Protein AF-A0A376PNP4-F1 (afdb_monomer_lite)

Radius of gyration: 12.32 Å; chains: 1; bounding box: 34×13×35 Å

Secondary structure (DSSP, 8-state):
---EEEEEEEEEETTEEEEEEEEEETT--HHHHHHHTT-HHHHHHTS--

Organism: Escherichia coli (NCBI:txid562)

Structure (mmCIF, N/CA/C/O backbone):
data_AF-A0A376PNP4-F1
#
_entry.id   AF-A0A376PNP4-F1
#
loop_
_atom_site.group_PDB
_atom_site.id
_atom_site.type_symbol
_atom_site.label_atom_id
_atom_site.label_alt_id
_atom_site.label_comp_id
_atom_site.label_asym_id
_atom_site.label_entity_id
_atom_site.label_seq_id
_atom_site.pdbx_PDB_ins_code
_atom_site.Cartn_x
_atom_site.Cartn_y
_atom_site.Cartn_z
_atom_site.occupancy
_atom_site.B_iso_or_equiv
_atom_site.auth_seq_id
_atom_site.auth_comp_id
_atom_site.auth_asym_id
_atom_site.auth_atom_id
_atom_site.pdbx_PDB_model_num
ATOM 1 N N . MET A 1 1 ? -14.915 0.042 18.446 1.00 63.53 1 MET A N 1
ATOM 2 C CA . MET A 1 1 ? -14.096 -0.764 17.513 1.00 63.53 1 MET A CA 1
ATOM 3 C C . MET A 1 1 ? -13.479 0.197 16.511 1.00 63.53 1 MET A C 1
ATOM 5 O O . MET A 1 1 ? -14.219 1.081 16.090 1.00 63.53 1 MET A O 1
ATOM 9 N N . PRO A 1 2 ? -12.177 0.094 16.185 1.00 75.06 2 PRO A N 1
ATOM 10 C CA . PRO A 1 2 ? -11.556 0.967 15.188 1.00 75.06 2 PRO A CA 1
ATOM 11 C C . PRO A 1 2 ? -12.244 0.805 13.828 1.00 75.06 2 PRO A C 1
ATOM 13 O O . PRO A 1 2 ? -12.694 -0.295 13.484 1.00 75.06 2 PRO A O 1
ATOM 16 N N . GLY A 1 3 ? -12.369 1.909 13.088 1.00 92.00 3 GLY A N 1
ATOM 17 C CA . GLY A 1 3 ? -12.986 1.914 11.766 1.00 92.00 3 GLY A CA 1
ATOM 18 C C . GLY A 1 3 ? -12.149 1.157 10.735 1.00 92.00 3 GLY A C 1
ATOM 19 O O . GLY A 1 3 ? -11.016 0.749 10.993 1.00 92.00 3 GLY A O 1
ATOM 20 N N . LYS A 1 4 ? -12.706 0.965 9.537 1.00 95.88 4 LYS A N 1
ATOM 21 C CA . LYS A 1 4 ? -11.936 0.525 8.366 1.00 95.88 4 LYS A CA 1
ATOM 22 C C . LYS A 1 4 ? -11.733 1.707 7.429 1.00 95.88 4 LYS A C 1
ATOM 24 O O . LYS A 1 4 ? -12.675 2.458 7.188 1.00 95.88 4 LYS A O 1
ATOM 29 N N . ILE A 1 5 ? -10.537 1.827 6.871 1.00 95.94 5 ILE A N 1
ATOM 30 C CA . ILE A 1 5 ? -10.180 2.846 5.882 1.00 95.94 5 ILE A CA 1
ATOM 31 C C . ILE A 1 5 ? -9.820 2.185 4.553 1.00 95.94 5 ILE A C 1
ATOM 33 O O . ILE A 1 5 ? -9.260 1.088 4.523 1.00 95.94 5 ILE A O 1
ATOM 37 N N . ALA A 1 6 ? -10.148 2.851 3.447 1.00 96.25 6 ALA A N 1
ATOM 38 C CA . ALA A 1 6 ? -9.696 2.456 2.119 1.00 96.25 6 ALA A CA 1
ATOM 39 C C . ALA A 1 6 ? -8.415 3.225 1.781 1.00 96.25 6 ALA A C 1
ATOM 41 O O . ALA A 1 6 ? -8.388 4.450 1.879 1.00 96.25 6 ALA A O 1
ATOM 42 N N . VAL A 1 7 ? -7.368 2.505 1.390 1.00 95.38 7 VAL A N 1
ATOM 43 C CA . VAL A 1 7 ? -6.054 3.060 1.048 1.00 95.38 7 VAL A CA 1
ATOM 44 C C . VAL A 1 7 ? -5.657 2.562 -0.333 1.00 95.38 7 VAL A C 1
ATOM 46 O O . VAL A 1 7 ? -5.925 1.414 -0.691 1.00 95.38 7 VAL A O 1
ATOM 49 N N . GLU A 1 8 ? -5.004 3.417 -1.110 1.00 95.56 8 GLU A N 1
ATOM 50 C CA . GLU A 1 8 ? -4.451 3.063 -2.412 1.00 95.56 8 GLU A CA 1
ATOM 51 C C . GLU A 1 8 ? -2.925 3.045 -2.345 1.00 95.56 8 GLU A C 1
ATOM 53 O O . GLU A 1 8 ? -2.292 3.998 -1.894 1.00 95.56 8 GLU A O 1
ATOM 58 N 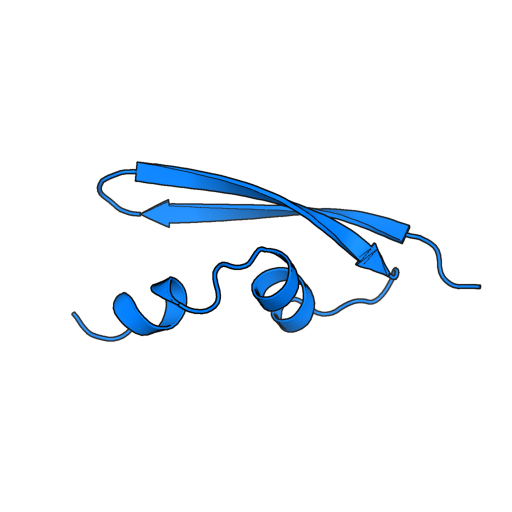N . VAL A 1 9 ? -2.331 1.943 -2.794 1.00 93.56 9 VAL A N 1
ATOM 59 C CA . VAL A 1 9 ? -0.886 1.752 -2.878 1.00 93.56 9 VAL A CA 1
ATOM 60 C C . VAL A 1 9 ? -0.493 1.807 -4.349 1.00 93.56 9 VAL A C 1
ATOM 62 O O . VAL A 1 9 ? -0.822 0.909 -5.129 1.00 93.56 9 VAL A O 1
ATOM 65 N N . ALA A 1 10 ? 0.184 2.887 -4.731 1.00 91.81 10 ALA A N 1
ATOM 66 C CA . ALA A 1 10 ? 0.679 3.093 -6.084 1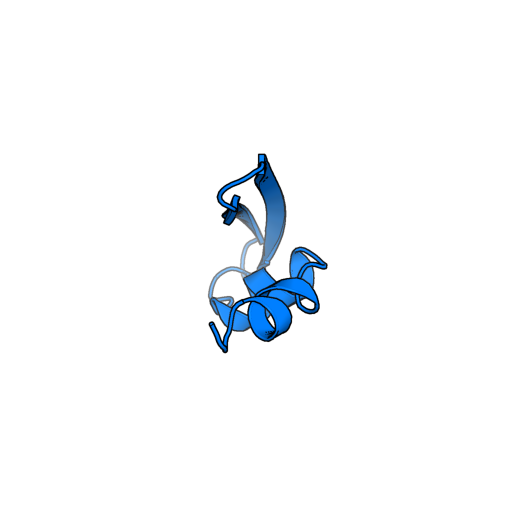.00 91.81 10 ALA A CA 1
ATOM 67 C C . ALA A 1 10 ? 2.142 2.641 -6.201 1.00 91.81 10 ALA A C 1
ATOM 69 O O . ALA A 1 10 ? 3.005 3.104 -5.457 1.00 91.81 10 ALA A O 1
ATOM 70 N N . TYR A 1 11 ? 2.426 1.778 -7.174 1.00 87.81 11 TYR A N 1
ATOM 71 C CA . TYR A 1 11 ? 3.778 1.401 -7.577 1.00 87.81 11 TYR A CA 1
ATOM 72 C C . TYR A 1 11 ? 4.051 1.967 -8.967 1.00 87.81 11 TYR A C 1
ATOM 74 O O . TYR A 1 11 ? 3.488 1.501 -9.958 1.00 87.81 11 TYR A O 1
ATOM 82 N N . ALA A 1 12 ? 4.912 2.978 -9.040 1.00 87.31 12 ALA A N 1
ATOM 83 C CA . ALA A 1 12 ? 5.347 3.583 -10.293 1.00 87.31 12 ALA A CA 1
ATOM 84 C C . ALA A 1 12 ? 6.614 2.876 -10.794 1.00 87.31 12 ALA A C 1
ATOM 86 O O . ALA A 1 12 ? 7.727 3.331 -10.539 1.00 87.31 12 ALA A O 1
ATOM 87 N N . LEU A 1 13 ? 6.458 1.726 -11.457 1.00 85.00 13 LEU A N 1
ATOM 88 C CA . LEU A 1 13 ? 7.593 1.067 -12.106 1.00 85.00 13 LEU A CA 1
ATOM 89 C C . LEU A 1 13 ? 7.852 1.733 -13.466 1.00 85.00 13 LEU A C 1
ATOM 91 O O . LEU A 1 13 ? 6.884 2.127 -14.120 1.00 85.00 13 L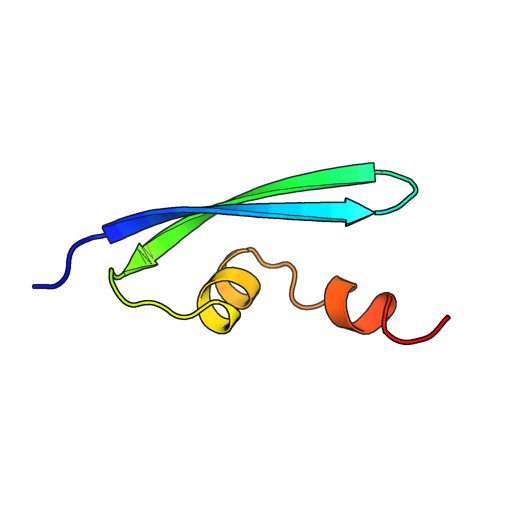EU A O 1
ATOM 95 N N . PRO A 1 14 ? 9.116 1.811 -13.929 1.00 84.25 14 PRO A N 1
ATOM 96 C CA . PRO A 1 14 ? 9.459 2.463 -15.198 1.00 84.25 14 PRO A C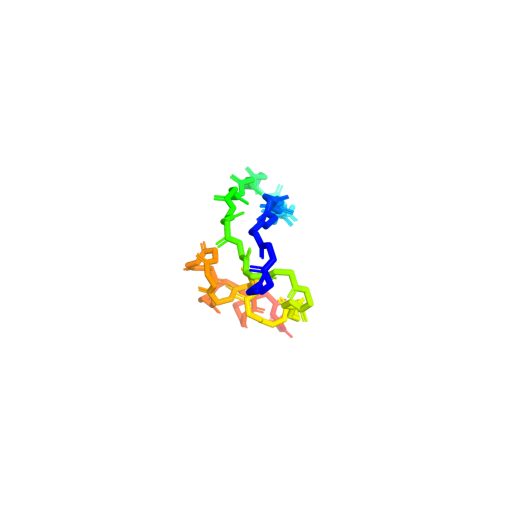A 1
ATOM 97 C C . PRO A 1 14 ? 8.647 1.962 -16.400 1.00 84.25 14 PRO A C 1
ATOM 99 O O . PRO A 1 14 ? 8.276 2.738 -17.271 1.00 84.25 14 PRO A O 1
ATOM 102 N N . GLU A 1 15 ? 8.345 0.663 -16.428 1.00 86.38 15 GLU A N 1
ATOM 103 C CA . GLU A 1 15 ? 7.615 0.015 -17.523 1.00 86.38 15 GLU A CA 1
ATOM 104 C C . GLU A 1 15 ? 6.095 0.033 -17.326 1.00 86.38 15 GLU A C 1
ATOM 106 O O . GLU A 1 15 ? 5.340 -0.078 -18.293 1.00 86.38 15 GLU A O 1
ATOM 111 N N . LYS A 1 16 ? 5.622 0.120 -16.074 1.00 81.38 16 LYS A N 1
ATOM 112 C CA . LYS A 1 16 ? 4.193 0.050 -15.761 1.00 81.38 16 LYS A CA 1
ATOM 113 C C . LYS A 1 16 ? 3.862 0.597 -14.378 1.00 81.38 16 LYS A C 1
ATOM 115 O O . LYS A 1 16 ? 4.475 0.245 -13.375 1.00 81.38 16 LYS A O 1
ATOM 120 N N . GLN A 1 17 ? 2.779 1.359 -14.319 1.00 85.69 17 GLN A N 1
ATOM 121 C CA . GLN A 1 17 ? 2.180 1.790 -13.068 1.00 85.69 17 GLN A CA 1
ATOM 122 C C . GLN A 1 17 ? 1.128 0.784 -12.591 1.00 85.69 17 GLN A C 1
ATOM 124 O O . GLN A 1 17 ? 0.277 0.335 -13.363 1.00 85.69 17 GLN A O 1
ATOM 129 N N . TYR A 1 18 ? 1.177 0.451 -11.305 1.00 88.62 18 TYR A N 1
ATOM 130 C CA . TYR A 1 18 ? 0.189 -0.388 -10.636 1.00 88.62 18 TYR A CA 1
ATOM 131 C C . TYR A 1 18 ? -0.472 0.403 -9.515 1.00 88.62 18 TYR A C 1
ATOM 133 O O . TYR A 1 18 ? 0.211 1.071 -8.745 1.00 88.62 18 TYR A O 1
ATOM 141 N N . LEU A 1 19 ? -1.791 0.292 -9.404 1.00 92.00 19 LEU A N 1
ATOM 142 C CA . LEU A 1 19 ? -2.563 0.856 -8.306 1.00 92.00 19 LEU A CA 1
ATOM 143 C C . LEU A 1 19 ? -3.320 -0.282 -7.630 1.00 92.00 19 LEU A C 1
ATOM 145 O O . LEU A 1 19 ? -4.095 -0.979 -8.285 1.00 92.00 19 LEU A O 1
ATOM 149 N N . GLN A 1 20 ? -3.063 -0.494 -6.343 1.00 91.75 20 GLN A N 1
ATOM 150 C CA . GLN A 1 20 ? -3.749 -1.505 -5.547 1.00 91.75 20 GLN A CA 1
ATOM 151 C C . GLN A 1 20 ? -4.557 -0.846 -4.450 1.00 91.75 20 GLN A C 1
ATOM 153 O O . GLN A 1 20 ? -4.025 -0.087 -3.645 1.00 91.75 20 GLN A O 1
ATOM 158 N N . ARG A 1 21 ? -5.848 -1.160 -4.403 1.00 95.12 21 ARG A N 1
ATOM 159 C CA . ARG A 1 21 ? -6.752 -0.638 -3.387 1.00 95.12 21 ARG A CA 1
ATOM 160 C C . ARG A 1 21 ? -6.941 -1.680 -2.294 1.00 95.12 21 ARG A C 1
ATOM 162 O O . ARG A 1 21 ? -7.408 -2.784 -2.558 1.00 95.12 21 ARG A O 1
ATOM 169 N N . VAL A 1 22 ? -6.599 -1.312 -1.066 1.00 94.69 22 VAL A N 1
ATOM 170 C CA . VAL A 1 22 ? -6.667 -2.174 0.116 1.00 94.69 22 VAL A CA 1
ATOM 171 C C . VAL A 1 22 ? -7.577 -1.555 1.168 1.00 94.69 22 VAL A C 1
ATOM 173 O O . VAL A 1 22 ? -7.732 -0.339 1.249 1.00 94.69 22 VAL A O 1
ATOM 176 N N . THR A 1 23 ? -8.217 -2.399 1.972 1.00 96.62 23 THR A N 1
ATOM 177 C CA . THR A 1 23 ? -8.998 -1.956 3.133 1.00 96.62 23 THR A CA 1
ATOM 178 C C . THR A 1 23 ? -8.257 -2.359 4.394 1.00 96.62 23 THR A C 1
ATOM 180 O O . THR A 1 23 ? -7.969 -3.540 4.580 1.00 96.62 23 THR A O 1
ATOM 183 N N . LEU A 1 24 ? -7.956 -1.389 5.250 1.00 95.56 24 LEU A N 1
ATOM 184 C CA . LEU A 1 24 ? -7.161 -1.576 6.462 1.00 95.56 24 LEU A CA 1
ATOM 185 C C . LEU A 1 24 ? -7.943 -1.123 7.687 1.00 95.56 24 LEU A C 1
ATOM 187 O O . LEU A 1 24 ? -8.944 -0.416 7.571 1.00 95.56 24 LEU A O 1
ATOM 191 N N . GLN A 1 25 ? -7.487 -1.537 8.864 1.00 96.81 25 GLN A N 1
ATOM 192 C CA . GLN A 1 25 ? -7.974 -0.939 10.101 1.00 96.81 25 GLN A CA 1
ATOM 193 C C . GLN A 1 25 ? -7.450 0.493 10.215 1.00 96.81 25 GLN A C 1
ATOM 195 O O . GLN A 1 25 ? -6.346 0.809 9.773 1.00 96.81 25 GLN A O 1
ATOM 200 N N . GLU A 1 26 ? -8.255 1.368 10.795 1.00 94.31 26 GLU A N 1
ATOM 201 C CA . GLU A 1 26 ? -7.822 2.708 11.158 1.00 94.31 26 GLU A CA 1
ATOM 202 C C . GLU A 1 26 ? -6.631 2.633 12.126 1.00 94.31 26 GLU A C 1
ATOM 204 O O . GLU A 1 26 ? -6.623 1.824 13.053 1.00 94.31 26 GLU A O 1
ATOM 209 N N . GLY A 1 27 ? -5.602 3.445 11.874 1.00 94.38 27 GLY A N 1
ATOM 210 C CA . GLY A 1 27 ? -4.328 3.378 12.596 1.00 94.38 27 GLY A CA 1
ATOM 211 C C . GLY A 1 27 ? -3.338 2.333 12.065 1.00 94.38 27 GLY A C 1
ATOM 212 O O . GLY A 1 27 ? -2.241 2.232 12.610 1.00 94.38 27 GLY A O 1
ATOM 213 N N . ALA A 1 28 ? -3.681 1.589 11.005 1.00 94.62 28 ALA A N 1
ATOM 214 C CA . ALA A 1 28 ? -2.742 0.691 10.337 1.00 94.62 28 ALA A CA 1
ATOM 215 C C . ALA A 1 28 ? -1.519 1.439 9.786 1.00 94.62 28 ALA A C 1
ATOM 217 O O . ALA A 1 28 ? -1.584 2.595 9.358 1.00 94.62 28 ALA A O 1
ATOM 218 N N . THR A 1 29 ? -0.394 0.740 9.773 1.00 95.38 29 THR A N 1
ATOM 219 C CA . THR A 1 29 ? 0.902 1.248 9.333 1.00 95.38 29 THR A CA 1
ATOM 220 C C . THR A 1 29 ? 1.090 1.117 7.822 1.00 95.38 29 THR A C 1
ATOM 222 O O . THR A 1 29 ? 0.423 0.344 7.130 1.00 95.38 29 THR A O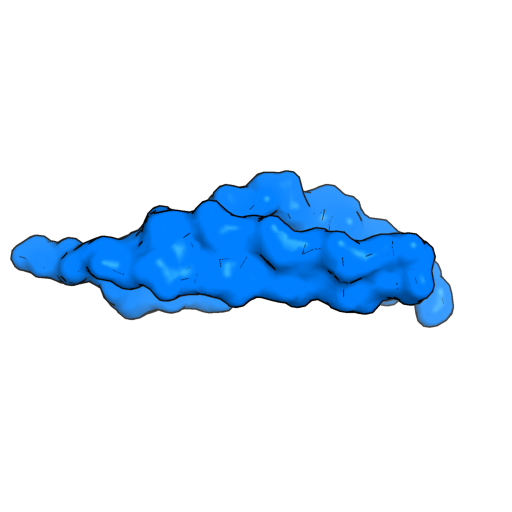 1
ATOM 225 N N . VAL A 1 30 ? 2.082 1.840 7.299 1.00 93.19 30 VAL A N 1
ATOM 226 C CA . VAL A 1 30 ? 2.493 1.735 5.891 1.00 93.19 30 VAL A CA 1
ATOM 227 C C . VAL A 1 30 ? 2.955 0.314 5.542 1.00 93.19 30 VAL A C 1
ATOM 229 O O . VAL A 1 30 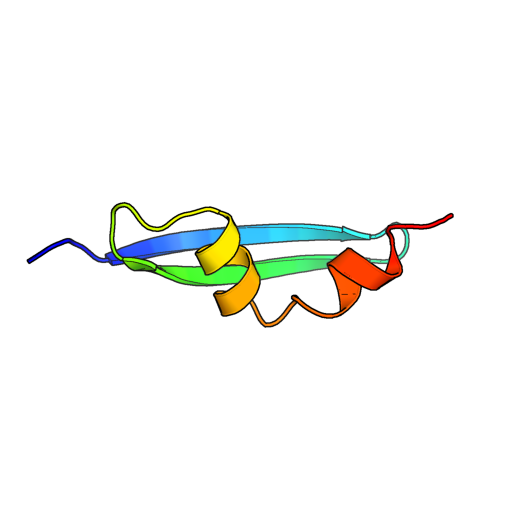? 2.648 -0.183 4.461 1.00 93.19 30 VAL A O 1
ATOM 232 N N . GLU A 1 31 ? 3.660 -0.370 6.447 1.00 92.31 31 GLU A N 1
ATOM 233 C CA . GLU A 1 31 ? 4.129 -1.739 6.205 1.00 92.31 31 GLU A CA 1
ATOM 234 C C . GLU A 1 31 ? 2.960 -2.722 6.048 1.00 92.31 31 GLU A C 1
ATOM 236 O O . GLU A 1 31 ? 2.965 -3.559 5.143 1.00 92.31 31 GLU A O 1
ATOM 241 N N . GLU A 1 32 ? 1.925 -2.594 6.878 1.00 93.94 32 GLU A N 1
ATOM 242 C CA . GLU A 1 32 ? 0.710 -3.406 6.768 1.00 93.94 32 GLU A CA 1
ATOM 243 C C . GLU A 1 32 ? -0.032 -3.140 5.455 1.00 93.94 32 GLU A C 1
ATOM 245 O O . GLU A 1 32 ? -0.507 -4.088 4.828 1.00 93.94 32 GLU A O 1
ATOM 250 N N . ALA A 1 33 ? -0.059 -1.890 4.980 1.00 93.25 33 ALA A N 1
ATOM 251 C CA . ALA A 1 33 ? -0.617 -1.551 3.670 1.00 93.25 33 ALA A CA 1
ATOM 252 C C . ALA A 1 33 ? 0.142 -2.232 2.518 1.00 93.25 33 ALA A C 1
ATOM 254 O O . ALA A 1 33 ? -0.478 -2.788 1.609 1.00 93.25 33 ALA A O 1
ATOM 255 N N . ILE A 1 34 ? 1.478 -2.240 2.573 1.00 91.56 34 ILE A N 1
ATOM 256 C CA . ILE A 1 34 ? 2.335 -2.897 1.571 1.00 91.56 34 ILE A CA 1
ATOM 257 C C . ILE A 1 34 ? 2.172 -4.423 1.611 1.00 91.56 34 ILE A C 1
ATOM 259 O O . ILE A 1 34 ? 2.175 -5.076 0.568 1.00 91.56 34 ILE A O 1
ATOM 263 N N . ARG A 1 35 ? 2.016 -5.022 2.797 1.00 90.75 35 ARG A N 1
ATOM 264 C CA . ARG A 1 35 ? 1.742 -6.464 2.915 1.00 90.75 35 ARG A CA 1
ATOM 265 C C . ARG A 1 35 ? 0.357 -6.807 2.364 1.00 90.75 35 ARG A C 1
ATOM 267 O O . ARG A 1 35 ? 0.225 -7.767 1.608 1.00 90.75 35 ARG A O 1
ATOM 274 N N . ALA A 1 36 ? -0.656 -6.005 2.692 1.00 92.38 36 ALA A N 1
ATOM 275 C CA . ALA A 1 36 ? -2.030 -6.200 2.234 1.00 92.38 36 ALA A CA 1
ATOM 276 C C . ALA A 1 36 ? -2.203 -5.991 0.720 1.00 92.38 36 ALA A C 1
ATOM 278 O O . ALA A 1 36 ? -3.097 -6.591 0.129 1.00 92.38 36 ALA A O 1
ATOM 279 N N . SER A 1 37 ? -1.351 -5.184 0.077 1.00 89.62 37 SER A N 1
ATOM 280 C CA . SER A 1 37 ? -1.388 -4.975 -1.379 1.00 89.62 37 SER A CA 1
ATOM 281 C C . SER A 1 37 ? -0.890 -6.186 -2.182 1.00 89.62 37 SER A C 1
ATOM 283 O O . SER A 1 37 ? -0.940 -6.169 -3.411 1.00 89.62 37 SER A O 1
ATOM 285 N N . GLY A 1 38 ? -0.383 -7.230 -1.510 1.00 83.25 38 GLY A N 1
ATOM 286 C CA . GLY A 1 38 ? 0.166 -8.431 -2.141 1.00 83.25 38 GLY A CA 1
ATOM 287 C C . GLY A 1 38 ? 1.510 -8.205 -2.838 1.00 83.25 38 GLY A C 1
ATOM 288 O O . GLY A 1 38 ? 2.041 -9.127 -3.456 1.00 83.25 38 GLY A O 1
ATOM 289 N N . PHE A 1 39 ? 2.089 -7.001 -2.734 1.00 70.75 39 PHE A N 1
ATOM 290 C CA . PHE A 1 39 ? 3.247 -6.594 -3.531 1.00 70.75 39 PHE A CA 1
ATOM 291 C C . PHE A 1 39 ? 4.583 -6.600 -2.778 1.00 70.75 39 PHE A C 1
ATOM 293 O O . PHE A 1 39 ? 5.553 -5.968 -3.205 1.00 70.75 39 PHE A O 1
ATOM 300 N N . ALA A 1 40 ? 4.679 -7.361 -1.684 1.00 62.47 40 ALA A N 1
ATOM 301 C CA . ALA A 1 40 ? 5.934 -7.532 -0.956 1.00 62.47 40 ALA A CA 1
ATOM 302 C C . ALA A 1 40 ? 7.081 -8.022 -1.868 1.00 62.47 40 ALA A C 1
ATOM 304 O O . ALA A 1 40 ? 8.228 -7.688 -1.617 1.00 62.47 40 ALA A O 1
ATOM 305 N N . GLY A 1 41 ? 6.798 -8.732 -2.971 1.00 56.03 41 GLY A N 1
ATOM 306 C CA . GLY A 1 41 ? 7.821 -9.282 -3.871 1.00 56.03 41 GLY A CA 1
ATOM 307 C C . GLY A 1 41 ? 8.568 -8.285 -4.777 1.00 56.03 41 GLY A C 1
ATOM 308 O O . GLY A 1 41 ? 9.732 -8.535 -5.088 1.00 56.03 41 GLY A O 1
ATOM 309 N N . ILE A 1 42 ? 7.973 -7.159 -5.205 1.00 58.84 42 ILE A N 1
ATOM 310 C CA . ILE A 1 42 ? 8.689 -6.209 -6.098 1.00 58.84 42 ILE A CA 1
ATOM 311 C C . ILE A 1 42 ? 9.512 -5.181 -5.351 1.00 58.84 42 ILE A C 1
ATOM 313 O O . ILE A 1 42 ? 10.532 -4.748 -5.876 1.00 58.84 42 ILE A O 1
ATOM 317 N N . ALA A 1 43 ? 9.101 -4.792 -4.143 1.00 54.97 43 ALA A N 1
ATOM 318 C CA . ALA A 1 43 ? 9.804 -3.759 -3.392 1.00 54.97 43 ALA A CA 1
ATOM 319 C C . ALA A 1 43 ? 11.252 -4.188 -3.094 1.00 54.97 43 ALA A C 1
ATOM 321 O O . ALA A 1 43 ? 12.160 -3.362 -3.122 1.00 54.97 43 ALA A O 1
ATOM 322 N N . TYR A 1 44 ? 11.492 -5.491 -2.904 1.00 52.91 44 TYR A N 1
ATOM 323 C CA . TYR A 1 44 ? 12.845 -6.041 -2.783 1.00 52.91 44 TYR A CA 1
ATOM 324 C C . TYR A 1 44 ? 13.577 -6.174 -4.125 1.00 52.91 44 TYR A C 1
ATOM 326 O O . TYR A 1 44 ? 14.801 -6.083 -4.149 1.00 52.91 44 TYR A O 1
ATOM 334 N N . ARG A 1 45 ? 12.862 -6.353 -5.246 1.00 57.09 45 ARG A N 1
ATOM 335 C CA . ARG A 1 45 ? 13.467 -6.542 -6.578 1.00 57.09 45 ARG A CA 1
ATOM 336 C C . ARG A 1 45 ? 14.031 -5.251 -7.178 1.00 57.09 45 ARG A C 1
ATOM 338 O O . ARG A 1 45 ? 14.943 -5.324 -7.989 1.00 57.09 45 ARG A O 1
ATOM 345 N N . TYR A 1 46 ? 13.542 -4.089 -6.747 1.00 52.50 46 TYR A N 1
ATOM 346 C CA . TYR A 1 46 ? 14.059 -2.777 -7.159 1.00 52.50 46 TYR A CA 1
ATOM 347 C C . TYR A 1 46 ? 15.012 -2.142 -6.131 1.00 52.50 46 TYR A C 1
ATOM 349 O O . TYR A 1 46 ? 15.398 -0.989 -6.294 1.00 52.50 46 TYR A O 1
ATOM 357 N N . ARG A 1 47 ? 15.408 -2.865 -5.068 1.00 57.91 47 ARG A N 1
ATOM 358 C CA . ARG A 1 47 ? 16.294 -2.323 -4.020 1.00 57.91 47 ARG A CA 1
ATOM 359 C C . ARG A 1 47 ? 17.785 -2.313 -4.390 1.00 57.91 47 ARG A C 1
ATOM 361 O O . ARG A 1 47 ? 18.575 -1.765 -3.633 1.00 57.91 47 ARG A O 1
ATOM 368 N N . PHE A 1 48 ? 18.168 -2.863 -5.542 1.00 41.75 48 PHE A N 1
ATOM 369 C CA . PHE A 1 48 ? 19.550 -2.845 -6.023 1.00 41.75 48 PHE A CA 1
ATOM 370 C C . PHE A 1 48 ? 19.589 -2.764 -7.556 1.00 41.75 48 PHE A C 1
ATOM 372 O O . PHE A 1 48 ? 19.647 -3.786 -8.241 1.00 41.75 48 PHE A O 1
ATOM 379 N N . ASN A 1 49 ? 19.543 -1.549 -8.093 1.00 41.78 49 ASN A N 1
ATOM 380 C CA . ASN A 1 49 ? 20.247 -1.204 -9.326 1.00 41.78 49 ASN A CA 1
ATOM 381 C C . ASN A 1 49 ? 20.881 0.170 -9.132 1.00 41.78 49 ASN A C 1
ATOM 383 O O . ASN A 1 49 ? 20.144 1.065 -8.656 1.00 41.78 49 ASN A O 1
#

pLDDT: mean 82.65, std 16.31, range [41.75, 96.81]

InterPro domains:
  IPR005346 RnfH protein [PF03658] (5-40)
  IPR005346 RnfH protein [PTHR37483] (2-42)
  IPR016155 Molybdopterin synthase/thiamin biosynthesis sulphur carrier, beta-grasp [SSF54285] (4-43)
  IPR037021 RnfH superfamily [G3DSA:3.10.20.280] (2-47)

Foldseek 3Di:
DFDKDWDWDWDDDVVDIDIAIFIDTPVDDPVVVCVRSVNPPVVVVPPPD

Sequence (49 aa):
MPGKIAVEVAYALPEKQYLQRVTLQEGATVEEAIRASGFAGIAYRYRFN